Protein AF-A0A1V6IYF9-F1 (afdb_monomer_lite)

Sequence (75 aa):
MKHQAYKAFIFSLLLPGAGQFYSGTYARGIFWFIVGLMSWLIIGAYAVACHLISAVMAYNYVARKAGQDEIWPDI

pLDDT: mean 81.52, std 11.48, range [52.09, 97.56]

Secondary structure (DSSP, 8-state):
-HHHHHHHHHHHHHSTTGGGGTTT-HHHHHHHHHHHHHHIIIIIHHHHHHHHHHHHHHHHHHHHHHHHHHH-TT-

Foldseek 3Di:
DVVLVVVLVVLCVVAPLRSCVSVVNNVNSVVRNVVVVVCCVPVVVVVVVVVVVVVVVVVVVVVVVVVVCVVPVDD

Structure (mmCIF, N/CA/C/O backbone):
data_AF-A0A1V6IYF9-F1
#
_entry.id   AF-A0A1V6IYF9-F1
#
loop_
_atom_site.group_PDB
_atom_site.id
_atom_site.type_symbol
_atom_site.label_atom_id
_atom_site.label_alt_id
_atom_site.label_comp_id
_atom_site.label_asym_id
_atom_site.label_entity_id
_atom_site.label_seq_id
_atom_site.pdbx_PDB_ins_code
_atom_site.Cartn_x
_atom_site.Cartn_y
_atom_site.Cartn_z
_atom_site.occupancy
_atom_site.B_iso_or_equiv
_atom_site.auth_seq_id
_atom_site.auth_comp_id
_atom_site.auth_asym_id
_atom_site.auth_atom_id
_atom_site.pdbx_PDB_model_num
ATOM 1 N N . MET A 1 1 ? -27.002 -14.762 20.034 1.00 52.09 1 MET A N 1
ATOM 2 C CA . MET A 1 1 ? -25.705 -14.099 20.326 1.00 52.09 1 MET A CA 1
ATOM 3 C C . MET A 1 1 ? -24.600 -14.401 19.302 1.00 52.09 1 MET A C 1
ATOM 5 O O . MET A 1 1 ? -23.949 -13.466 18.867 1.00 52.09 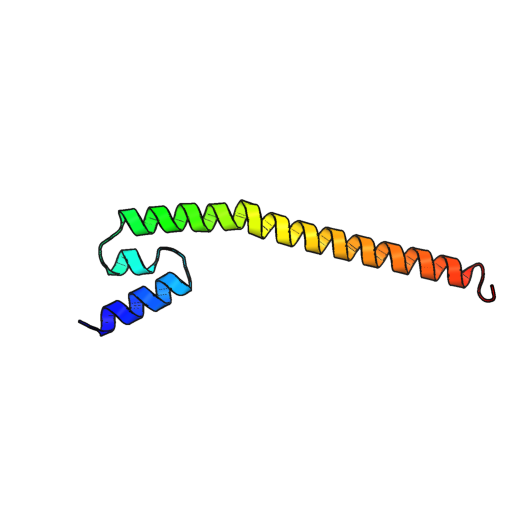1 MET A O 1
ATOM 9 N N . LYS A 1 2 ? -24.409 -15.649 18.834 1.00 56.03 2 LYS A N 1
ATOM 10 C CA . LYS A 1 2 ? -23.352 -16.007 17.850 1.00 56.03 2 LYS A CA 1
ATOM 11 C C . LYS A 1 2 ? -23.507 -15.371 16.454 1.00 56.03 2 LYS A C 1
ATOM 13 O O . LYS A 1 2 ? -22.520 -15.102 15.780 1.00 56.03 2 LYS A O 1
ATOM 18 N N . HIS A 1 3 ? -24.740 -15.076 16.042 1.00 56.69 3 HIS A N 1
ATOM 19 C CA . HIS A 1 3 ? -25.036 -14.575 14.695 1.00 56.69 3 HIS A CA 1
ATOM 20 C C . HIS A 1 3 ? -24.509 -13.152 14.418 1.00 56.69 3 HIS A C 1
ATOM 22 O O . HIS A 1 3 ? -24.256 -12.811 13.264 1.00 56.69 3 HIS A O 1
ATOM 28 N N . GLN A 1 4 ? -24.326 -12.336 15.464 1.00 59.97 4 GLN A N 1
ATOM 29 C CA . GLN A 1 4 ? -23.767 -10.981 15.349 1.00 59.97 4 GLN A CA 1
ATOM 30 C C . GLN A 1 4 ? -22.231 -10.995 15.304 1.00 59.97 4 GLN A C 1
ATOM 32 O O . GLN A 1 4 ? -21.628 -10.187 14.603 1.00 59.97 4 GLN A O 1
ATOM 37 N N . ALA A 1 5 ? -21.599 -11.968 15.971 1.00 66.31 5 ALA A N 1
ATOM 38 C CA . ALA A 1 5 ? -20.149 -12.154 15.940 1.00 66.31 5 ALA A CA 1
ATOM 39 C C . ALA A 1 5 ? -19.644 -12.535 14.536 1.00 66.31 5 ALA A C 1
ATOM 41 O O . ALA A 1 5 ? -18.635 -12.008 14.079 1.00 66.31 5 ALA A O 1
ATOM 42 N N . TYR A 1 6 ? -20.390 -13.382 13.818 1.00 72.44 6 TYR A N 1
ATOM 43 C CA . TYR A 1 6 ? -20.094 -13.740 12.425 1.00 72.44 6 TYR A CA 1
ATOM 44 C C . TYR A 1 6 ? -20.104 -12.521 11.488 1.00 72.44 6 TYR A C 1
ATOM 46 O O . TYR A 1 6 ? -19.184 -12.339 10.695 1.00 72.44 6 TYR A O 1
ATOM 54 N N . LYS A 1 7 ? -21.110 -11.645 11.618 1.00 66.75 7 LYS A N 1
ATOM 55 C CA . LYS A 1 7 ? -21.208 -10.423 10.806 1.00 66.75 7 LYS A CA 1
ATOM 56 C C . LYS A 1 7 ? -20.036 -9.482 11.085 1.00 66.75 7 LYS A C 1
ATOM 58 O O . LYS A 1 7 ? -19.392 -9.022 10.150 1.00 66.75 7 LYS 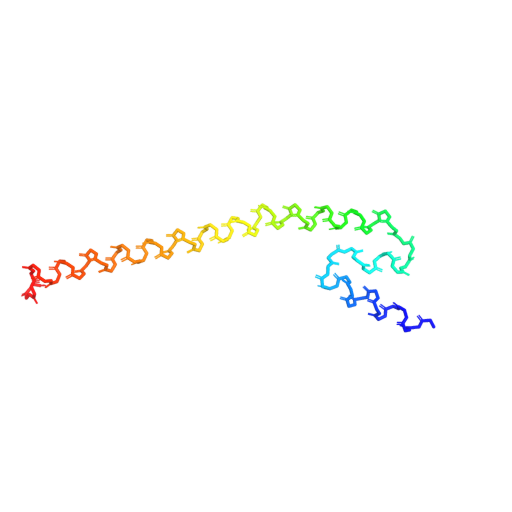A O 1
ATOM 63 N N . ALA A 1 8 ? -19.708 -9.258 12.357 1.00 67.25 8 ALA A N 1
ATOM 64 C CA . ALA A 1 8 ? -18.565 -8.434 12.742 1.00 67.25 8 ALA A CA 1
ATOM 65 C C . ALA A 1 8 ? -17.230 -8.992 12.207 1.00 67.25 8 ALA A C 1
ATOM 67 O O . ALA A 1 8 ? -16.374 -8.229 11.756 1.00 67.25 8 ALA A O 1
ATOM 68 N N . PHE A 1 9 ? -17.062 -10.315 12.206 1.00 69.94 9 PHE A N 1
ATOM 69 C CA . PHE A 1 9 ? -15.873 -10.965 11.662 1.00 69.94 9 PHE A CA 1
ATOM 70 C C . PHE A 1 9 ? -15.737 -10.735 10.152 1.00 69.94 9 PHE A C 1
ATOM 72 O O . PHE A 1 9 ? -14.711 -10.227 9.708 1.00 69.94 9 PHE A O 1
ATOM 79 N N . ILE A 1 10 ? -16.785 -11.021 9.373 1.00 74.25 10 ILE A N 1
ATOM 80 C CA . ILE A 1 10 ? -16.751 -10.840 7.914 1.00 74.25 10 ILE A CA 1
ATOM 81 C C . ILE A 1 10 ? -16.566 -9.374 7.532 1.00 74.25 10 ILE A C 1
ATOM 83 O O . ILE A 1 10 ? -15.738 -9.066 6.679 1.00 74.25 10 ILE A O 1
ATOM 87 N N . PHE A 1 11 ? -17.282 -8.451 8.176 1.00 68.69 11 PHE A N 1
ATOM 88 C CA . PHE A 1 11 ? -17.126 -7.034 7.861 1.00 68.69 11 PHE A CA 1
ATOM 89 C C . PHE A 1 11 ? -15.731 -6.515 8.213 1.00 68.69 11 PHE A C 1
ATOM 91 O O . PHE A 1 11 ? -15.174 -5.758 7.428 1.00 68.69 11 PHE A O 1
ATOM 98 N N . SER A 1 12 ? -15.132 -6.959 9.325 1.00 64.25 12 SER A N 1
ATOM 99 C CA . SER A 1 12 ? -13.743 -6.596 9.663 1.00 64.25 12 SER A CA 1
ATOM 100 C C . SER A 1 12 ? -12.708 -7.200 8.717 1.00 64.25 12 SER A C 1
ATOM 102 O O . SER A 1 12 ? -11.647 -6.611 8.541 1.00 64.25 12 SER A O 1
ATOM 104 N N . LEU A 1 13 ? -13.000 -8.368 8.134 1.00 68.31 13 LEU A N 1
ATOM 105 C CA . LEU A 1 13 ? -12.140 -9.014 7.144 1.00 68.31 13 LEU A CA 1
ATOM 106 C C . LEU A 1 13 ? -12.132 -8.243 5.814 1.00 68.31 13 LEU A C 1
ATOM 108 O O . LEU A 1 13 ? -11.101 -8.179 5.154 1.00 68.31 13 LE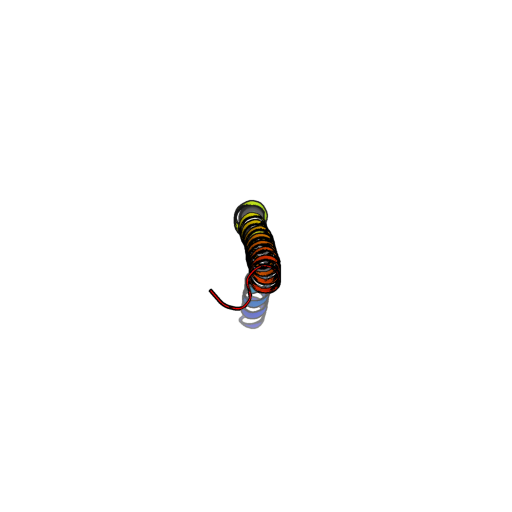U A O 1
ATOM 112 N N . LEU A 1 14 ? -13.271 -7.654 5.435 1.00 74.31 14 LEU A N 1
ATOM 113 C CA . LEU A 1 14 ? -13.418 -6.876 4.200 1.00 74.31 14 LEU A CA 1
ATOM 114 C C . LEU A 1 14 ? -12.963 -5.419 4.354 1.00 74.31 14 LEU A C 1
ATOM 116 O O . LEU A 1 14 ? -12.380 -4.854 3.434 1.00 74.31 14 LEU A O 1
ATOM 120 N N . LEU A 1 15 ? -13.240 -4.808 5.506 1.00 74.19 15 LEU A N 1
ATOM 121 C CA . LEU A 1 15 ? -12.889 -3.429 5.826 1.00 74.19 15 LEU A CA 1
ATOM 122 C C . LEU A 1 15 ? -12.319 -3.378 7.249 1.00 74.19 15 LEU A C 1
ATOM 124 O O . LEU A 1 15 ? -13.058 -3.634 8.209 1.00 74.19 15 LEU A O 1
ATOM 128 N N . PRO A 1 16 ? -11.032 -3.031 7.424 1.00 78.19 16 PRO A N 1
ATOM 129 C CA . PRO A 1 16 ? -10.415 -2.998 8.742 1.00 78.19 16 PRO A CA 1
ATOM 130 C C . PRO A 1 16 ? -11.191 -2.053 9.667 1.00 78.19 16 PRO A C 1
ATOM 132 O O . PRO A 1 16 ? -11.338 -0.867 9.395 1.00 78.19 16 PRO A O 1
ATOM 135 N N . GLY A 1 17 ? -11.720 -2.598 10.764 1.00 72.12 17 GLY A N 1
ATOM 136 C CA . GLY A 1 17 ? -12.499 -1.848 11.754 1.00 72.12 17 GLY A CA 1
ATOM 137 C C . GLY A 1 17 ? -14.018 -1.829 11.536 1.00 72.12 17 GLY A C 1
ATOM 138 O O . GLY A 1 17 ? -14.737 -1.511 12.482 1.00 72.12 17 GLY A O 1
ATOM 139 N N . ALA A 1 18 ? -14.545 -2.247 10.377 1.00 75.69 18 ALA A N 1
ATOM 140 C CA . ALA A 1 18 ? -15.989 -2.206 10.097 1.00 75.69 18 ALA A CA 1
ATOM 141 C C . ALA A 1 18 ? -16.826 -3.109 11.023 1.00 75.69 18 ALA A C 1
ATOM 143 O O . ALA A 1 18 ? -17.935 -2.751 11.415 1.00 75.69 18 ALA A O 1
ATOM 144 N N . GLY A 1 19 ? -16.301 -4.260 11.450 1.00 71.12 19 GLY A N 1
ATOM 145 C CA . GLY A 1 19 ? -17.011 -5.126 12.394 1.00 71.12 19 GLY A CA 1
ATOM 146 C C . GLY A 1 19 ? 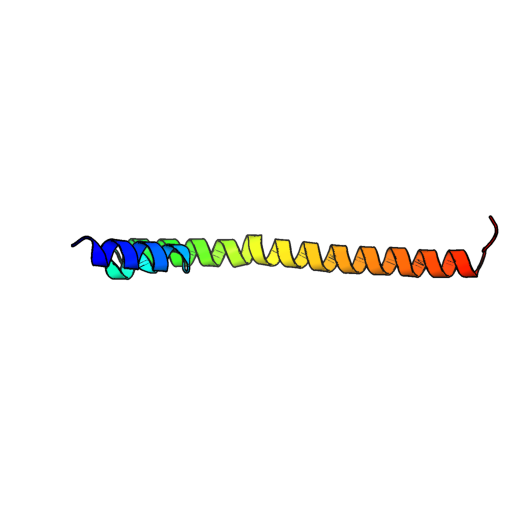-17.106 -4.579 13.813 1.00 71.12 19 GLY A C 1
ATOM 147 O O . GLY A 1 19 ? -18.007 -4.966 14.552 1.00 71.12 19 GLY A O 1
ATOM 148 N N . GLN A 1 20 ? -16.218 -3.656 14.190 1.00 75.12 20 GLN A N 1
ATOM 149 C CA . GLN A 1 20 ? -16.195 -3.091 15.540 1.00 75.12 20 GLN A CA 1
ATOM 150 C C . GLN A 1 20 ? -17.344 -2.098 15.775 1.00 75.12 20 GLN A C 1
ATOM 152 O O . GLN A 1 20 ? -17.775 -1.909 16.913 1.00 75.12 20 GLN A O 1
ATOM 157 N N . PHE A 1 21 ? -17.933 -1.570 14.695 1.00 73.62 21 PHE A N 1
ATOM 158 C CA . PHE A 1 21 ? -19.187 -0.814 14.737 1.00 73.62 21 PHE A CA 1
ATOM 159 C C . PHE A 1 21 ? -20.384 -1.692 15.148 1.00 73.62 21 PHE A C 1
ATOM 161 O O . PHE A 1 21 ? -21.280 -1.212 15.833 1.00 73.62 21 PHE A O 1
ATOM 168 N N . TYR A 1 22 ? -20.380 -2.993 14.825 1.00 70.19 22 TYR A N 1
ATOM 169 C CA . TYR A 1 22 ? -21.455 -3.919 15.223 1.00 70.19 22 TYR A CA 1
ATOM 170 C C . TYR A 1 22 ? -21.342 -4.400 16.673 1.00 70.19 22 TYR A C 1
ATOM 172 O O . TYR A 1 22 ? -22.340 -4.802 17.268 1.00 70.19 22 TYR A O 1
ATOM 180 N N . SER A 1 23 ? -20.141 -4.366 17.252 1.00 73.81 23 SER A N 1
ATOM 181 C CA . SER A 1 23 ? -19.894 -4.719 18.655 1.00 73.81 23 SER A CA 1
ATOM 182 C C . SER A 1 23 ? -19.962 -3.524 19.614 1.00 73.81 23 SER A C 1
ATOM 184 O O . SER A 1 23 ? -19.688 -3.693 20.799 1.00 73.81 23 SER A O 1
ATOM 186 N N . GLY A 1 24 ? -20.298 -2.322 19.128 1.00 77.75 24 GLY A N 1
ATOM 187 C CA . GLY A 1 24 ? -20.352 -1.095 19.935 1.00 77.75 24 GLY A CA 1
ATOM 188 C C . GLY A 1 24 ? -18.980 -0.517 20.312 1.00 77.75 24 GLY A C 1
ATOM 189 O O . GLY A 1 24 ? -18.898 0.448 21.068 1.00 77.75 24 GLY A O 1
ATOM 190 N N . THR A 1 25 ? -17.887 -1.069 19.781 1.00 83.62 25 THR A N 1
ATOM 191 C CA . THR A 1 25 ? -16.502 -0.661 20.068 1.00 83.62 25 THR A CA 1
ATOM 192 C C . THR A 1 25 ? -15.989 0.345 19.035 1.00 83.62 25 THR A C 1
ATOM 194 O O . THR A 1 25 ? -14.931 0.180 18.426 1.00 83.62 25 THR A O 1
ATOM 197 N N . TYR A 1 26 ? -16.744 1.431 18.865 1.00 80.62 26 TYR A N 1
ATOM 198 C CA . TYR A 1 26 ? -16.548 2.450 17.828 1.00 80.62 26 TYR A CA 1
ATOM 199 C C . TYR A 1 26 ? -15.145 3.070 17.805 1.00 80.62 26 TYR A C 1
ATOM 201 O O . TYR A 1 26 ? -14.552 3.204 16.737 1.00 80.62 26 TYR A O 1
ATOM 209 N N . ALA A 1 27 ? -14.573 3.387 18.971 1.00 82.00 27 ALA A N 1
ATOM 210 C CA . ALA A 1 27 ? -13.238 3.984 19.062 1.00 82.00 27 ALA A CA 1
ATOM 211 C C . ALA A 1 27 ? -12.148 3.087 18.450 1.00 82.00 27 ALA A C 1
ATOM 213 O O . ALA A 1 27 ? -11.253 3.559 17.751 1.00 82.00 27 ALA A O 1
ATOM 214 N N . ARG A 1 28 ? -12.253 1.771 18.664 1.00 83.81 28 ARG A N 1
ATOM 215 C CA . ARG A 1 28 ? -11.313 0.798 18.103 1.00 83.81 28 ARG A CA 1
ATOM 216 C C . ARG A 1 28 ? -11.540 0.645 16.591 1.00 83.81 28 ARG A C 1
ATOM 218 O O . ARG A 1 28 ? -10.567 0.530 15.848 1.00 83.81 28 ARG A O 1
ATOM 225 N N . GLY A 1 29 ? -12.795 0.733 16.134 1.00 82.56 29 GLY A N 1
ATOM 226 C CA . GLY A 1 29 ? -13.146 0.694 14.711 1.00 82.56 29 GLY A CA 1
ATOM 227 C C . GLY A 1 29 ? -12.548 1.865 13.934 1.00 82.56 29 GLY A C 1
ATOM 228 O O . GLY A 1 29 ? -11.950 1.657 12.883 1.00 82.56 29 GLY A O 1
ATOM 229 N N . ILE A 1 30 ? -12.624 3.076 14.495 1.00 85.19 30 ILE A N 1
ATOM 230 C CA . ILE A 1 30 ? -12.012 4.286 13.925 1.00 85.19 30 ILE A CA 1
ATOM 231 C C . ILE A 1 30 ? -10.484 4.158 13.878 1.00 85.19 30 ILE A C 1
ATOM 233 O O . ILE A 1 30 ? -9.884 4.441 12.843 1.00 85.19 30 ILE A O 1
ATOM 237 N N . PHE A 1 31 ? -9.855 3.677 14.957 1.00 89.19 31 PHE A N 1
ATOM 238 C CA . PHE A 1 31 ? -8.409 3.428 14.988 1.00 89.19 31 PHE A CA 1
ATOM 239 C C . PHE A 1 31 ? -7.963 2.510 13.839 1.00 89.19 31 PHE A C 1
ATOM 241 O O . PHE A 1 31 ? -7.039 2.847 13.099 1.00 89.19 31 PHE A O 1
ATOM 248 N N . TRP A 1 32 ? -8.648 1.379 13.645 1.00 86.69 32 TRP A N 1
ATOM 249 C CA . TRP A 1 32 ? -8.304 0.429 12.585 1.00 86.69 32 TRP A CA 1
ATOM 250 C C . TRP A 1 32 ? -8.585 0.956 11.181 1.00 86.69 32 TRP A C 1
ATOM 252 O O . TRP A 1 32 ? -7.821 0.645 10.270 1.00 86.69 32 TRP A O 1
ATOM 262 N N . PHE A 1 33 ? -9.611 1.787 11.007 1.00 85.38 33 PHE A N 1
ATOM 263 C CA . PHE A 1 33 ? -9.863 2.456 9.734 1.00 85.38 33 PHE A CA 1
ATOM 264 C C . PHE A 1 33 ? -8.725 3.407 9.359 1.00 85.38 33 PHE A C 1
ATOM 266 O O . PHE A 1 33 ? -8.241 3.361 8.232 1.00 85.38 33 PHE A O 1
ATOM 273 N N . ILE A 1 34 ? -8.263 4.233 10.304 1.00 87.00 34 ILE A N 1
ATOM 274 C CA . ILE A 1 34 ? -7.164 5.179 10.071 1.00 87.00 34 ILE A CA 1
ATOM 275 C C . ILE A 1 34 ? -5.877 4.418 9.750 1.00 87.00 34 ILE A C 1
ATOM 277 O O . ILE A 1 34 ? -5.244 4.688 8.733 1.00 87.00 34 ILE A O 1
ATOM 281 N N . VAL A 1 35 ? -5.513 3.434 10.576 1.00 88.44 35 VAL A N 1
ATOM 282 C CA . VAL A 1 35 ? -4.294 2.636 10.375 1.00 88.44 35 VAL A CA 1
ATOM 283 C C . VAL A 1 35 ? -4.350 1.866 9.056 1.00 88.44 35 VAL A C 1
ATOM 285 O O . VAL A 1 35 ? -3.395 1.910 8.282 1.00 88.44 35 VAL A O 1
ATOM 288 N N . GLY A 1 36 ? -5.471 1.200 8.767 1.00 87.31 36 GLY A N 1
ATOM 289 C CA . GLY A 1 36 ? -5.667 0.458 7.525 1.00 87.31 36 GLY A CA 1
ATOM 290 C C . GLY A 1 36 ? -5.558 1.361 6.299 1.00 87.31 36 GLY A C 1
ATOM 291 O O . GLY A 1 36 ? -4.790 1.066 5.384 1.00 87.31 36 GLY A O 1
ATOM 292 N N . LEU A 1 37 ? -6.243 2.505 6.312 1.00 86.00 37 LEU A N 1
ATOM 293 C CA . LEU A 1 37 ? -6.218 3.459 5.207 1.00 86.00 37 LEU A CA 1
ATOM 294 C C . LEU A 1 37 ? -4.822 4.068 5.003 1.00 86.00 37 LEU A C 1
ATOM 296 O O . LEU A 1 37 ? -4.333 4.107 3.876 1.00 86.00 37 LEU A O 1
ATOM 300 N N . MET A 1 38 ? -4.141 4.476 6.079 1.00 87.19 38 MET A N 1
ATOM 301 C CA . MET A 1 38 ? -2.768 4.994 6.003 1.00 87.19 38 MET A CA 1
ATOM 302 C C . MET A 1 38 ? -1.791 3.938 5.475 1.00 87.19 38 MET A C 1
ATOM 304 O O . MET A 1 38 ? -0.951 4.248 4.633 1.00 87.19 38 MET A O 1
ATOM 308 N N . SER A 1 39 ? -1.921 2.680 5.912 1.00 88.50 39 SER A N 1
ATOM 309 C CA . SER A 1 39 ? -1.075 1.588 5.420 1.00 88.50 39 SER A CA 1
ATOM 310 C C . SER A 1 39 ? -1.256 1.351 3.920 1.00 88.50 39 SER A C 1
ATOM 312 O O . SER A 1 39 ? -0.280 1.108 3.215 1.00 88.50 39 SER A O 1
ATOM 314 N N . TRP A 1 40 ? -2.479 1.501 3.405 1.00 85.69 40 TRP A N 1
ATOM 315 C CA . TRP A 1 40 ? -2.767 1.343 1.982 1.00 85.69 40 TRP A CA 1
ATOM 316 C C . TRP A 1 40 ? -2.183 2.486 1.147 1.00 85.69 40 TRP A C 1
ATOM 318 O O . TRP A 1 40 ? -1.609 2.252 0.086 1.00 85.69 40 TRP A O 1
ATOM 328 N N . LEU A 1 41 ? -2.254 3.716 1.659 1.00 84.31 41 LEU A N 1
ATOM 329 C CA . LEU A 1 41 ? -1.668 4.883 0.999 1.00 84.31 41 LEU A CA 1
ATOM 330 C C . LEU A 1 41 ? -0.138 4.841 0.963 1.00 84.31 41 LEU A C 1
ATOM 332 O O . LEU A 1 41 ? 0.452 5.322 0.004 1.00 84.31 41 LEU A O 1
ATOM 336 N N . ILE A 1 42 ? 0.508 4.269 1.977 1.00 87.94 42 ILE A N 1
ATOM 337 C CA . ILE A 1 42 ? 1.971 4.195 2.027 1.00 87.94 42 ILE A CA 1
ATOM 338 C C . ILE A 1 42 ? 2.462 2.950 1.286 1.00 87.94 42 ILE A C 1
ATOM 340 O O . ILE A 1 42 ? 3.231 3.052 0.338 1.00 87.94 42 ILE A O 1
ATOM 344 N N . ILE A 1 43 ? 2.007 1.766 1.698 1.00 90.44 43 ILE A N 1
ATOM 345 C CA . ILE A 1 43 ? 2.526 0.482 1.210 1.00 90.44 43 ILE A CA 1
ATOM 346 C C . ILE A 1 43 ? 1.851 0.094 -0.103 1.00 90.44 43 ILE A C 1
ATOM 348 O O . ILE A 1 43 ? 2.526 -0.300 -1.049 1.00 90.44 43 ILE A O 1
ATOM 352 N N . GLY A 1 44 ? 0.525 0.221 -0.175 1.00 88.69 44 GLY A N 1
ATOM 353 C CA . GLY A 1 44 ? -0.246 -0.148 -1.363 1.00 88.69 44 GLY A CA 1
ATOM 354 C C . GLY A 1 44 ? 0.107 0.724 -2.566 1.00 88.69 44 GLY A C 1
ATOM 355 O O . GLY A 1 44 ? 0.447 0.200 -3.625 1.00 88.69 44 GLY A O 1
ATOM 356 N N . ALA A 1 45 ? 0.110 2.049 -2.395 1.00 88.81 45 ALA A N 1
ATOM 357 C CA . ALA A 1 45 ? 0.481 2.966 -3.473 1.00 88.81 45 ALA A CA 1
ATOM 358 C C . ALA A 1 45 ? 1.941 2.779 -3.917 1.00 88.81 45 ALA A C 1
ATOM 360 O O . ALA A 1 45 ? 2.223 2.789 -5.116 1.00 88.81 45 ALA A O 1
ATOM 361 N N . TYR A 1 46 ? 2.859 2.547 -2.973 1.00 91.75 46 TYR A N 1
ATOM 362 C CA . TYR A 1 46 ? 4.255 2.254 -3.294 1.00 91.75 46 TYR A CA 1
ATOM 363 C C . TYR A 1 46 ? 4.400 0.948 -4.081 1.00 91.75 46 TYR A C 1
ATOM 365 O O . TYR A 1 46 ? 5.077 0.924 -5.106 1.00 91.75 46 TYR A O 1
ATOM 373 N N . ALA A 1 47 ? 3.707 -0.117 -3.670 1.00 90.88 47 ALA A N 1
ATOM 374 C CA . ALA A 1 47 ? 3.717 -1.389 -4.385 1.00 90.88 47 ALA A CA 1
ATOM 375 C C . ALA A 1 47 ? 3.199 -1.237 -5.825 1.00 90.88 47 ALA A C 1
ATOM 377 O O . ALA A 1 47 ? 3.832 -1.722 -6.763 1.00 90.88 47 ALA A O 1
ATOM 378 N N . VAL A 1 48 ? 2.096 -0.505 -6.022 1.00 92.25 48 VAL A N 1
ATOM 379 C CA . VAL A 1 48 ? 1.563 -0.207 -7.361 1.00 92.25 48 VAL A CA 1
ATOM 380 C C . VAL A 1 48 ? 2.575 0.585 -8.192 1.00 92.25 48 VAL A C 1
ATOM 382 O O . VAL A 1 48 ? 2.824 0.229 -9.343 1.00 92.25 48 VAL A O 1
ATOM 385 N N . ALA A 1 49 ? 3.210 1.611 -7.619 1.00 94.94 49 ALA A N 1
ATOM 386 C CA . ALA A 1 49 ? 4.242 2.383 -8.308 1.00 94.94 49 ALA A CA 1
ATOM 387 C C . ALA A 1 49 ? 5.432 1.504 -8.734 1.00 94.94 49 ALA A C 1
ATOM 389 O O . ALA A 1 49 ? 5.876 1.588 -9.879 1.00 94.94 49 ALA A O 1
ATOM 390 N N . CYS A 1 50 ? 5.905 0.608 -7.862 1.00 95.81 50 CYS A N 1
ATOM 391 C CA . CYS A 1 50 ? 6.958 -0.352 -8.196 1.00 95.81 50 CYS A CA 1
ATOM 392 C C . CYS A 1 50 ? 6.560 -1.270 -9.360 1.00 95.81 50 CYS A C 1
ATOM 394 O O . CYS A 1 50 ? 7.364 -1.471 -10.271 1.00 95.81 50 CYS A O 1
ATOM 396 N N . HIS A 1 51 ? 5.329 -1.790 -9.372 1.00 95.81 51 HIS A N 1
ATOM 397 C CA . HIS A 1 51 ? 4.835 -2.615 -10.477 1.00 95.81 51 HIS A CA 1
ATOM 398 C C . HIS A 1 51 ? 4.780 -1.841 -11.798 1.00 95.81 51 HIS A C 1
ATOM 400 O O . HIS A 1 51 ? 5.219 -2.361 -12.823 1.00 95.81 51 HIS A O 1
ATOM 406 N N . LEU A 1 52 ? 4.304 -0.593 -11.777 1.00 97.31 52 LEU A N 1
ATOM 407 C CA . LEU A 1 52 ? 4.239 0.256 -12.969 1.00 97.31 52 LEU A CA 1
ATOM 408 C C . LEU A 1 52 ? 5.634 0.557 -13.527 1.00 97.31 52 LEU A C 1
ATOM 410 O O . LEU A 1 52 ? 5.874 0.375 -14.719 1.00 97.31 52 LEU A O 1
ATOM 414 N N . ILE A 1 53 ? 6.573 0.963 -12.668 1.00 97.56 53 ILE A N 1
ATOM 415 C CA . ILE A 1 53 ?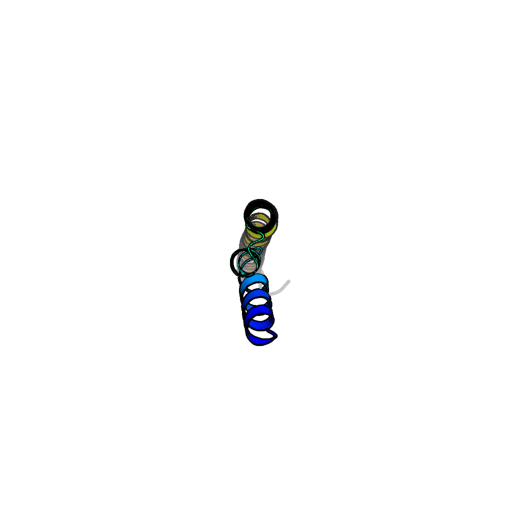 7.953 1.253 -13.078 1.00 97.56 53 ILE A CA 1
ATOM 416 C C . ILE A 1 53 ? 8.623 -0.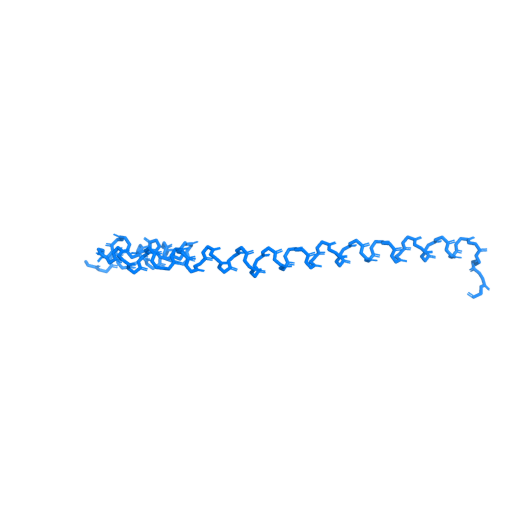015 -13.622 1.00 97.56 53 ILE A C 1
ATOM 418 O O . ILE A 1 53 ? 9.255 0.028 -14.675 1.00 97.56 53 ILE A O 1
ATOM 422 N N . SER A 1 54 ? 8.447 -1.159 -12.954 1.00 96.75 54 SER A N 1
ATOM 423 C CA . SER A 1 54 ? 8.970 -2.448 -13.417 1.00 96.75 54 SER A CA 1
ATOM 424 C C . SER A 1 54 ? 8.420 -2.840 -14.792 1.00 96.75 54 SER A C 1
ATOM 426 O O . SER A 1 54 ? 9.198 -3.233 -15.662 1.00 96.75 54 SER A O 1
ATOM 428 N N . ALA A 1 55 ? 7.117 -2.660 -15.027 1.00 96.75 55 ALA A N 1
ATOM 429 C CA . ALA A 1 55 ? 6.491 -2.941 -16.316 1.00 96.75 55 ALA A CA 1
ATOM 430 C C . ALA A 1 55 ? 7.050 -2.051 -17.440 1.00 96.75 55 ALA A C 1
ATOM 432 O O . ALA A 1 55 ? 7.392 -2.551 -18.512 1.00 96.75 55 ALA A O 1
ATOM 433 N N . VAL A 1 56 ? 7.213 -0.748 -17.182 1.00 97.50 56 VAL A N 1
ATOM 434 C CA . VAL A 1 56 ? 7.798 0.194 -18.152 1.00 97.50 56 VAL A CA 1
ATOM 435 C C . VAL A 1 56 ? 9.256 -0.157 -18.455 1.00 97.50 56 VAL A C 1
ATOM 437 O O . VAL A 1 56 ? 9.660 -0.158 -19.617 1.00 97.50 56 VAL A O 1
ATOM 440 N N . MET A 1 57 ? 10.051 -0.499 -17.436 1.00 97.38 57 MET A N 1
ATOM 441 C CA . MET A 1 57 ? 11.439 -0.927 -17.638 1.00 97.38 57 MET A CA 1
ATOM 442 C C . MET A 1 57 ? 11.530 -2.194 -18.495 1.00 97.38 57 MET A C 1
ATOM 444 O O . MET A 1 57 ? 12.359 -2.249 -19.402 1.00 97.38 57 MET A O 1
ATOM 448 N N . ALA A 1 58 ? 10.669 -3.186 -18.247 1.00 96.12 58 ALA A N 1
ATOM 449 C CA . ALA A 1 58 ? 10.631 -4.418 -19.030 1.00 96.12 58 ALA A CA 1
ATOM 450 C C . ALA A 1 58 ? 10.272 -4.147 -20.500 1.00 96.12 58 ALA A C 1
ATOM 452 O O . ALA A 1 58 ? 10.964 -4.629 -21.397 1.00 96.12 58 ALA A O 1
ATOM 453 N N . TYR A 1 59 ? 9.250 -3.320 -20.746 1.00 95.81 59 TYR A N 1
ATOM 454 C CA . TYR A 1 59 ? 8.867 -2.905 -22.096 1.00 95.81 59 TYR A CA 1
ATOM 455 C C . TYR A 1 59 ? 10.026 -2.220 -22.829 1.00 95.81 59 TYR A C 1
ATOM 457 O O . TYR A 1 59 ? 10.399 -2.636 -23.924 1.00 95.81 59 TYR A O 1
ATOM 465 N N . ASN A 1 60 ? 10.653 -1.221 -22.201 1.00 95.06 60 ASN A N 1
ATOM 466 C CA . ASN A 1 60 ? 11.756 -0.475 -22.809 1.00 95.06 60 ASN A CA 1
ATOM 467 C C . ASN A 1 60 ? 12.975 -1.361 -23.093 1.00 95.06 60 ASN A C 1
ATOM 469 O O . ASN A 1 60 ? 13.651 -1.177 -24.104 1.00 95.06 60 ASN A O 1
ATOM 473 N N . TYR A 1 61 ? 13.265 -2.324 -22.215 1.00 94.44 61 TYR A N 1
ATOM 474 C CA . TYR A 1 61 ? 14.365 -3.262 -22.415 1.00 94.44 61 TYR A CA 1
ATOM 475 C C . TYR A 1 61 ? 14.135 -4.147 -23.644 1.00 94.44 61 TYR A C 1
ATOM 477 O O . TYR A 1 61 ? 15.027 -4.261 -24.485 1.00 94.44 61 TYR A O 1
ATOM 485 N N . VAL A 1 62 ? 12.938 -4.728 -23.771 1.00 93.62 62 VAL A N 1
ATOM 486 C CA . VAL A 1 62 ? 12.580 -5.574 -24.918 1.00 93.62 62 VAL A CA 1
ATOM 487 C C . VAL A 1 62 ? 12.532 -4.755 -26.204 1.00 93.62 62 VAL A C 1
ATOM 489 O O . VAL A 1 62 ? 13.107 -5.181 -27.198 1.00 93.62 62 VAL A O 1
ATOM 492 N N . ALA A 1 63 ? 11.929 -3.563 -26.184 1.00 90.94 63 ALA A N 1
ATOM 493 C CA . ALA A 1 63 ? 11.868 -2.683 -27.350 1.00 90.94 63 ALA A CA 1
ATOM 494 C C . ALA A 1 63 ? 13.268 -2.290 -27.849 1.00 90.94 63 ALA A C 1
ATOM 496 O O . ALA A 1 63 ? 13.541 -2.340 -29.047 1.00 90.94 63 ALA A O 1
ATOM 497 N N . ARG A 1 64 ? 14.189 -1.960 -26.932 1.00 91.25 64 ARG A N 1
ATOM 498 C CA . ARG A 1 64 ? 15.584 -1.673 -27.287 1.00 91.25 64 ARG A CA 1
ATOM 499 C C . ARG A 1 64 ? 16.283 -2.900 -27.867 1.00 91.25 64 ARG A C 1
ATOM 501 O O . ARG A 1 64 ? 17.018 -2.756 -28.835 1.00 91.25 64 ARG A O 1
ATOM 508 N N . LYS A 1 65 ? 16.073 -4.079 -27.275 1.00 90.19 65 LYS A N 1
ATOM 509 C CA . LYS A 1 65 ? 16.689 -5.322 -27.748 1.00 90.19 65 LYS A CA 1
ATOM 510 C C . LYS A 1 65 ? 16.183 -5.706 -29.141 1.00 90.19 65 LYS A C 1
ATOM 512 O O . LYS A 1 65 ? 17.001 -5.967 -30.004 1.00 90.19 65 LYS A O 1
ATOM 517 N N . ALA A 1 66 ? 14.875 -5.628 -29.386 1.00 85.56 66 ALA A N 1
ATOM 518 C CA . ALA A 1 66 ? 14.294 -5.889 -30.703 1.00 85.56 66 ALA A CA 1
ATOM 519 C C . ALA A 1 66 ? 14.895 -4.979 -31.789 1.00 85.56 66 ALA A C 1
ATOM 521 O O . ALA A 1 66 ? 15.267 -5.457 -32.852 1.00 85.56 66 ALA A O 1
ATOM 522 N N . GLY A 1 67 ? 15.078 -3.686 -31.495 1.00 83.81 67 GLY A N 1
ATOM 523 C CA . GLY A 1 67 ? 15.771 -2.780 -32.414 1.00 83.81 67 GLY A CA 1
ATOM 524 C C . GLY A 1 67 ? 17.255 -3.119 -32.620 1.00 83.81 67 GLY A C 1
ATOM 525 O O . GLY A 1 67 ? 17.782 -2.884 -33.700 1.00 83.81 67 GLY A O 1
ATOM 526 N N . GLN A 1 68 ? 17.948 -3.681 -31.621 1.00 77.31 68 GLN A N 1
ATOM 527 C CA . GLN A 1 68 ? 19.320 -4.176 -31.801 1.00 77.31 68 GLN A CA 1
ATOM 528 C C . GLN A 1 68 ? 19.365 -5.434 -32.676 1.00 77.31 68 GLN A C 1
ATOM 530 O O . GLN A 1 68 ? 20.225 -5.508 -33.549 1.00 77.31 68 GLN A O 1
ATOM 535 N N . ASP A 1 69 ? 18.431 -6.365 -32.471 1.00 76.31 69 ASP A N 1
ATOM 536 C CA . ASP A 1 69 ? 18.318 -7.608 -33.241 1.00 76.31 69 ASP A CA 1
ATOM 537 C C . ASP A 1 69 ? 17.972 -7.319 -34.723 1.00 76.31 69 ASP A C 1
ATOM 539 O O . ASP A 1 69 ? 18.415 -8.038 -35.613 1.00 76.31 69 ASP A O 1
ATOM 543 N N . GLU A 1 70 ? 17.234 -6.239 -35.020 1.00 79.94 70 GLU A N 1
ATOM 544 C CA . GLU A 1 70 ? 16.995 -5.773 -36.399 1.00 79.94 70 GLU A CA 1
ATOM 545 C C . GLU A 1 70 ? 18.243 -5.162 -37.062 1.00 79.94 70 GLU A C 1
ATOM 547 O O . GLU A 1 70 ? 18.444 -5.328 -38.265 1.00 79.94 70 GLU A O 1
ATOM 552 N N . ILE A 1 71 ? 19.072 -4.434 -36.302 1.00 77.50 71 ILE A N 1
ATOM 553 C CA . ILE A 1 71 ? 20.282 -3.771 -36.825 1.00 77.50 71 ILE A CA 1
ATOM 554 C C . ILE A 1 71 ? 21.415 -4.785 -37.041 1.00 77.50 71 ILE A C 1
ATOM 556 O O . ILE A 1 71 ? 22.186 -4.639 -37.988 1.00 77.50 71 ILE A O 1
ATOM 560 N N . TRP A 1 72 ? 21.516 -5.797 -36.177 1.00 69.38 72 TRP A N 1
ATOM 561 C CA . TRP A 1 72 ? 22.570 -6.813 -36.206 1.00 69.38 72 TRP A CA 1
ATOM 562 C C . TRP A 1 72 ? 21.990 -8.226 -35.981 1.00 69.38 72 TRP A C 1
ATOM 564 O O . TRP A 1 72 ? 22.110 -8.756 -34.877 1.00 69.38 72 TRP A O 1
ATOM 574 N N . PRO A 1 73 ? 21.358 -8.843 -37.000 1.00 74.12 73 PRO A N 1
ATOM 575 C CA . PRO A 1 73 ? 20.611 -10.098 -36.840 1.00 74.12 73 PRO A CA 1
ATOM 576 C C . PRO A 1 73 ? 21.463 -11.364 -36.620 1.00 74.12 73 PRO A C 1
ATOM 578 O O . PRO A 1 73 ? 20.920 -12.433 -36.341 1.00 74.12 73 PRO A O 1
ATOM 581 N N . ASP A 1 74 ? 22.779 -11.272 -36.772 1.00 71.38 74 ASP A N 1
ATOM 582 C CA . ASP A 1 74 ? 23.664 -12.411 -37.023 1.00 71.38 74 ASP A CA 1
ATOM 583 C C . ASP A 1 74 ? 25.021 -12.333 -36.288 1.00 71.38 74 ASP A C 1
ATOM 585 O O . ASP A 1 74 ? 25.975 -13.019 -36.665 1.00 71.38 74 ASP A O 1
ATOM 589 N N . ILE A 1 75 ? 25.087 -11.560 -35.192 1.00 58.12 75 ILE A N 1
ATOM 590 C CA . ILE A 1 75 ? 26.183 -11.596 -34.199 1.00 58.12 75 ILE A CA 1
ATOM 591 C C . ILE A 1 75 ? 25.702 -12.164 -32.863 1.00 58.12 75 ILE A C 1
ATOM 593 O O . ILE A 1 75 ? 24.617 -11.750 -32.400 1.00 58.12 75 ILE A O 1
#

Radius of gyration: 23.73 Å; chains: 1; bounding box: 52×21×57 Å